Protein AF-A0A7V9B6N6-F1 (afdb_monomer_lite)

pLDDT: mean 92.83, std 7.94, range [46.59, 98.19]

Radius of gyration: 16.71 Å; chains: 1; bounding box: 42×41×38 Å

Foldseek 3Di:
DWDKDKDWPDPCQVLLCVCQVVVPLDLVVLQVDWDQDKDWDDDDPPQAAEDEQVCQVVLPHHNQQLQAPDVPRVVVSVVPDPTQWYWGARNFAFQTIMIMGTHAADEDDLPDDDPDPRYIRMDGPDPIDGHDSQCSVRTDHHVGDRVQVVCVVVVHDGDHHDDDDDDDD

Sequence (169 aa):
MAVVQYWSMHPLGPWAEHLRYHDVRDPVEARELYARPRVSRLDLPVDILHVDFDTAAAHGISADDLVDDDWAACQDWAATLTVPGILVPSAALPGTESLVLFGPMARVPYGAEPIGPIDLPCDATADMGAVTPDLLRLVRWRGSTHLGLKAWRAGGPPVPTPAVSYPAP

Secondary structure (DSSP, 8-state):
---EEEEESSTTHHHHHHHHHHT---HHHHHH-EE--EEE-----TT-EE--TTTGGGGTS-TTGGG-S--HHHHHHHHH--SSEEEEE-SSSTT-EEEEEES--EEE-TTSPPSSTTEEEEEES-SSEE--GGGGGT---TTS--HHHHHHHTTPPPPPPP-PPPPP-

Structure (mmCIF, N/CA/C/O backbone):
data_AF-A0A7V9B6N6-F1
#
_entry.id   AF-A0A7V9B6N6-F1
#
loop_
_atom_site.group_PDB
_atom_site.id
_atom_site.type_symbol
_atom_site.label_atom_id
_atom_site.label_alt_id
_atom_site.label_comp_id
_atom_site.label_asym_id
_atom_site.label_entity_id
_atom_site.label_seq_id
_atom_site.pdbx_PDB_ins_code
_atom_site.Cartn_x
_atom_site.Cartn_y
_atom_site.Cartn_z
_atom_site.occupancy
_atom_site.B_iso_or_equiv
_atom_site.auth_seq_id
_atom_site.auth_comp_id
_atom_site.auth_asym_id
_atom_site.auth_atom_id
_atom_site.pdbx_PDB_model_num
ATOM 1 N N . MET A 1 1 ? -14.068 13.738 -5.112 1.00 53.12 1 MET A N 1
ATOM 2 C CA . MET A 1 1 ? -12.926 12.819 -4.940 1.00 53.12 1 MET A CA 1
ATOM 3 C C . MET A 1 1 ? -11.706 13.664 -4.648 1.00 53.12 1 MET A C 1
ATOM 5 O O . MET A 1 1 ? -11.376 14.509 -5.474 1.00 53.12 1 MET A O 1
ATOM 9 N N . ALA A 1 2 ? -11.113 13.516 -3.465 1.00 70.38 2 ALA A N 1
ATOM 10 C CA . ALA A 1 2 ? -9.816 14.118 -3.186 1.00 70.38 2 ALA A CA 1
ATOM 11 C C . ALA A 1 2 ? -8.755 13.455 -4.079 1.00 70.38 2 ALA A C 1
ATOM 13 O O . ALA A 1 2 ? -8.892 12.287 -4.444 1.00 70.38 2 ALA A O 1
ATOM 14 N N . VAL A 1 3 ? -7.724 14.203 -4.463 1.00 89.62 3 VAL A N 1
ATOM 15 C CA . VAL A 1 3 ? -6.542 13.626 -5.117 1.00 89.62 3 VAL A CA 1
ATOM 16 C C . VAL A 1 3 ? -5.860 12.706 -4.105 1.00 89.62 3 VAL A C 1
ATOM 18 O O . VAL A 1 3 ? -5.710 13.098 -2.951 1.00 89.62 3 VAL A O 1
ATOM 21 N N . VAL A 1 4 ? -5.482 11.498 -4.520 1.00 93.50 4 VAL A N 1
ATOM 22 C CA . VAL A 1 4 ? -4.803 10.518 -3.661 1.00 93.50 4 VAL A CA 1
ATOM 23 C C . VAL A 1 4 ? -3.622 9.894 -4.386 1.00 93.50 4 VAL A C 1
ATOM 25 O O . VAL A 1 4 ? -3.654 9.723 -5.606 1.00 93.50 4 VAL A O 1
ATOM 28 N N . GLN A 1 5 ? -2.578 9.550 -3.637 1.00 93.31 5 GLN A N 1
ATOM 29 C CA . GLN A 1 5 ? -1.413 8.829 -4.145 1.00 93.31 5 GLN A CA 1
ATOM 30 C C . GLN A 1 5 ? -1.107 7.633 -3.261 1.00 93.31 5 GLN A C 1
ATOM 32 O O . GLN A 1 5 ? -1.061 7.760 -2.041 1.00 93.31 5 GLN A O 1
ATOM 37 N N . TYR A 1 6 ? -0.865 6.492 -3.899 1.00 94.50 6 TYR A N 1
ATOM 38 C CA . TYR A 1 6 ? -0.537 5.238 -3.237 1.00 94.50 6 TYR A CA 1
ATOM 39 C C . TYR A 1 6 ? 0.942 4.929 -3.432 1.00 94.50 6 TYR A C 1
ATOM 41 O O . TYR A 1 6 ? 1.441 4.903 -4.558 1.00 94.50 6 TYR A O 1
ATOM 49 N N . TRP A 1 7 ? 1.622 4.671 -2.324 1.00 95.38 7 TRP A N 1
ATOM 50 C CA . TRP A 1 7 ? 3.026 4.305 -2.259 1.00 95.38 7 TRP A CA 1
ATOM 51 C C . TRP A 1 7 ? 3.170 3.008 -1.477 1.00 95.38 7 TRP A C 1
ATOM 53 O O . TRP A 1 7 ? 2.432 2.744 -0.531 1.00 95.38 7 TRP A O 1
ATOM 63 N N . SER A 1 8 ? 4.143 2.191 -1.853 1.00 96.00 8 SER A N 1
ATOM 64 C CA . SER A 1 8 ? 4.497 0.998 -1.088 1.00 96.00 8 SER A CA 1
ATOM 65 C C . SER A 1 8 ? 5.760 1.265 -0.285 1.00 96.00 8 SER A C 1
ATOM 67 O O . SER A 1 8 ? 6.737 1.772 -0.834 1.00 96.00 8 SER A O 1
ATOM 69 N N . MET A 1 9 ? 5.776 0.847 0.980 1.00 95.44 9 MET A N 1
ATOM 70 C CA . MET A 1 9 ? 6.956 0.971 1.849 1.00 95.44 9 MET A CA 1
ATOM 71 C C . MET A 1 9 ? 7.983 -0.149 1.618 1.00 95.44 9 MET A C 1
ATOM 73 O O . MET A 1 9 ? 9.032 -0.193 2.256 1.00 95.44 9 MET A O 1
ATOM 77 N N . HIS A 1 10 ? 7.696 -1.059 0.684 1.00 95.62 10 HIS A N 1
ATOM 78 C CA . HIS A 1 10 ? 8.556 -2.170 0.302 1.00 95.62 10 HIS A CA 1
ATOM 79 C C . HIS A 1 10 ? 8.715 -2.230 -1.227 1.00 95.62 10 HIS A C 1
ATOM 81 O O . HIS A 1 10 ? 7.713 -2.103 -1.935 1.00 95.62 10 HIS A O 1
ATOM 87 N N . PRO A 1 11 ? 9.920 -2.494 -1.775 1.00 94.00 11 PRO A N 1
ATOM 88 C CA . PRO A 1 11 ? 10.165 -2.493 -3.224 1.00 94.00 11 PRO A CA 1
ATOM 89 C C . PRO A 1 11 ? 9.346 -3.531 -4.004 1.00 94.00 11 PRO A C 1
ATOM 91 O O . PRO A 1 11 ? 9.080 -3.347 -5.189 1.00 94.00 11 PRO A O 1
ATOM 94 N N . LEU A 1 12 ? 8.929 -4.620 -3.351 1.00 95.38 12 LEU A N 1
ATOM 95 C CA . LEU A 1 12 ? 8.055 -5.629 -3.961 1.00 95.38 12 LEU A CA 1
ATOM 96 C C . LEU A 1 12 ? 6.570 -5.229 -3.957 1.00 95.38 12 LEU A C 1
ATOM 98 O O . LEU A 1 12 ? 5.786 -5.826 -4.688 1.00 95.38 12 LEU A O 1
ATOM 102 N N . GLY A 1 13 ? 6.177 -4.241 -3.149 1.00 96.12 13 GLY A N 1
ATOM 103 C CA . GLY A 1 13 ? 4.781 -3.844 -2.957 1.00 96.12 13 GLY A CA 1
ATOM 104 C C . GLY A 1 13 ? 4.076 -3.382 -4.237 1.00 96.12 13 GLY A C 1
ATOM 105 O O . GLY A 1 13 ? 3.022 -3.937 -4.545 1.00 96.12 13 GLY A O 1
ATOM 106 N N . PRO A 1 14 ? 4.653 -2.476 -5.057 1.00 95.50 14 PRO A N 1
ATOM 107 C CA . PRO A 1 14 ? 3.980 -1.994 -6.262 1.00 95.50 14 PRO A CA 1
ATOM 108 C C . PRO A 1 14 ? 3.743 -3.123 -7.266 1.00 95.50 14 PRO A C 1
ATOM 110 O O . PRO A 1 14 ? 2.708 -3.177 -7.923 1.00 95.50 14 PRO A O 1
ATOM 113 N N . TRP A 1 15 ? 4.688 -4.063 -7.351 1.00 95.88 15 TRP A N 1
ATOM 114 C CA . TRP A 1 15 ? 4.561 -5.249 -8.189 1.00 95.88 15 TRP A CA 1
ATOM 115 C C . TRP A 1 15 ? 3.514 -6.226 -7.659 1.00 95.88 15 TRP A C 1
ATOM 117 O O . TRP A 1 15 ? 2.771 -6.787 -8.455 1.00 95.88 15 TRP A O 1
ATOM 127 N N . ALA A 1 16 ? 3.428 -6.418 -6.340 1.00 97.12 16 ALA A N 1
ATOM 128 C CA . ALA A 1 16 ? 2.412 -7.267 -5.730 1.00 97.12 16 ALA A CA 1
ATOM 129 C C . ALA A 1 16 ? 1.001 -6.722 -5.987 1.00 97.12 16 ALA A C 1
ATOM 131 O O . ALA A 1 16 ? 0.116 -7.482 -6.374 1.00 97.12 16 ALA A O 1
ATOM 132 N N . GLU A 1 17 ? 0.811 -5.408 -5.844 1.00 95.81 17 GLU A N 1
ATOM 133 C CA . GLU A 1 17 ? -0.446 -4.737 -6.189 1.00 95.81 17 GLU A CA 1
ATOM 134 C C . GLU A 1 17 ? -0.753 -4.865 -7.686 1.00 95.81 17 GLU A C 1
ATOM 136 O O . GLU A 1 17 ? -1.872 -5.211 -8.053 1.00 95.81 17 GLU A O 1
ATOM 141 N N . HIS A 1 18 ? 0.239 -4.663 -8.560 1.00 94.69 18 HIS A N 1
ATOM 142 C CA . HIS A 1 18 ? 0.052 -4.775 -10.008 1.00 94.69 18 HIS A CA 1
ATOM 143 C C . HIS A 1 18 ? -0.334 -6.200 -10.438 1.00 94.69 18 HIS A C 1
ATOM 145 O O . HIS A 1 18 ? -1.309 -6.384 -11.166 1.00 94.69 18 HIS A O 1
ATOM 151 N N . LEU A 1 19 ? 0.373 -7.213 -9.924 1.00 96.75 19 LEU A N 1
ATOM 152 C CA . LEU A 1 19 ? 0.057 -8.626 -10.135 1.00 96.75 19 LEU A CA 1
ATOM 153 C C . LEU A 1 19 ? -1.355 -8.962 -9.646 1.00 96.75 19 LEU A C 1
ATOM 155 O O . LEU A 1 19 ? -2.146 -9.521 -10.401 1.00 96.75 19 LEU A O 1
ATOM 159 N N . ARG A 1 20 ? -1.691 -8.587 -8.403 1.00 96.75 20 ARG A N 1
ATOM 160 C CA . ARG A 1 20 ? -3.008 -8.844 -7.797 1.00 96.75 20 ARG A CA 1
ATOM 161 C C . ARG A 1 20 ? -4.133 -8.132 -8.545 1.00 96.75 20 ARG A C 1
ATOM 163 O O . ARG A 1 20 ? -5.216 -8.697 -8.680 1.00 96.75 20 ARG A O 1
ATOM 170 N N . TYR A 1 21 ? -3.903 -6.904 -9.006 1.00 94.38 21 TYR A N 1
ATOM 171 C CA . TYR A 1 21 ? -4.897 -6.116 -9.731 1.00 94.38 21 TYR A CA 1
ATOM 172 C C . TYR A 1 21 ? -5.229 -6.733 -11.092 1.00 94.38 21 TYR A C 1
ATOM 174 O O . TYR A 1 21 ? -6.403 -6.809 -11.448 1.00 94.38 21 TYR A O 1
ATOM 182 N N . HIS A 1 22 ? -4.215 -7.211 -11.818 1.00 94.38 22 HIS A N 1
ATOM 183 C CA . HIS A 1 22 ? -4.383 -7.860 -13.122 1.00 94.38 22 HIS A CA 1
ATOM 184 C C . HIS A 1 22 ? -4.638 -9.376 -13.044 1.00 94.38 22 HIS A C 1
ATOM 186 O O . HIS A 1 22 ? -4.823 -10.003 -14.080 1.00 94.38 22 HIS A O 1
ATOM 192 N N . ASP A 1 23 ? -4.658 -9.952 -11.838 1.00 96.38 23 ASP A N 1
ATOM 193 C CA . ASP A 1 23 ? -4.782 -11.394 -11.571 1.00 96.38 23 ASP A CA 1
ATOM 194 C C . ASP A 1 23 ? -3.763 -12.263 -12.337 1.00 96.38 23 ASP A C 1
ATOM 196 O O . ASP A 1 23 ? -4.048 -13.390 -12.736 1.00 96.38 23 ASP A O 1
ATOM 200 N N . VAL A 1 24 ? -2.546 -11.746 -12.532 1.00 96.19 24 VAL A N 1
ATOM 201 C CA . VAL A 1 24 ? -1.487 -12.446 -13.274 1.00 96.19 24 VAL A CA 1
ATOM 202 C C . VAL A 1 24 ? -0.758 -13.411 -12.353 1.00 96.19 24 VAL A C 1
ATOM 204 O O . VAL A 1 24 ? 0.080 -13.010 -11.548 1.00 96.19 24 VA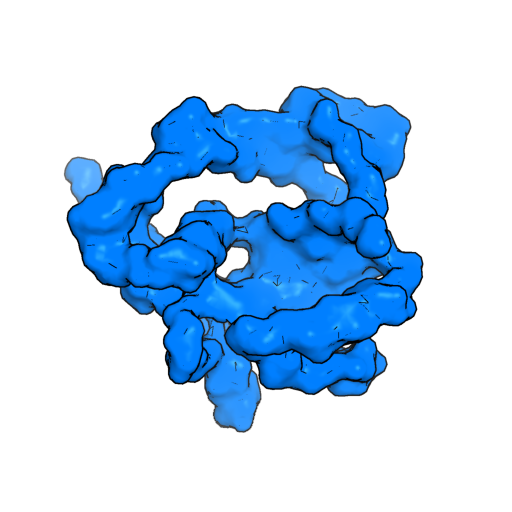L A O 1
ATOM 207 N N . ARG A 1 25 ? -1.081 -14.700 -12.472 1.00 95.50 25 ARG A N 1
ATOM 208 C CA . ARG A 1 25 ? -0.547 -15.767 -11.605 1.00 95.50 25 ARG A CA 1
ATOM 209 C C . ARG A 1 25 ? 0.488 -16.651 -12.289 1.00 95.50 25 ARG A C 1
ATOM 211 O O . ARG A 1 25 ? 1.197 -17.392 -11.607 1.00 95.50 25 ARG A O 1
ATOM 218 N N . ASP A 1 26 ? 0.560 -16.594 -13.614 1.00 94.44 26 ASP A N 1
ATOM 219 C CA . ASP A 1 26 ? 1.490 -17.393 -14.396 1.00 94.44 26 ASP A CA 1
ATOM 220 C C . ASP A 1 26 ? 2.879 -16.718 -14.478 1.00 94.44 26 ASP A C 1
ATOM 222 O O . ASP A 1 26 ? 2.976 -15.526 -14.780 1.00 94.44 26 ASP A O 1
ATOM 226 N N . PRO A 1 27 ? 3.985 -17.443 -14.221 1.00 92.38 27 PRO A N 1
ATOM 227 C CA . PRO A 1 27 ? 5.336 -16.886 -14.303 1.00 92.38 27 PRO A CA 1
ATOM 228 C C . PRO A 1 27 ? 5.779 -16.407 -15.690 1.00 92.38 27 PRO A C 1
ATOM 230 O O . PRO A 1 27 ? 6.751 -15.654 -15.775 1.00 92.38 27 PRO A O 1
ATOM 233 N N . VAL A 1 28 ? 5.178 -16.891 -16.777 1.00 91.56 28 VAL A N 1
ATOM 234 C CA . VAL A 1 28 ? 5.462 -16.410 -18.136 1.00 91.56 28 VAL A CA 1
ATOM 235 C C . VAL A 1 28 ? 4.742 -15.087 -18.352 1.00 91.56 28 VAL A C 1
ATOM 237 O O . VAL A 1 28 ? 5.410 -14.106 -18.660 1.00 91.56 28 VAL A O 1
ATOM 240 N N . GLU A 1 29 ? 3.442 -15.022 -18.060 1.00 92.81 29 GLU A N 1
ATOM 241 C CA . GLU A 1 29 ? 2.657 -13.779 -18.136 1.00 92.81 29 GLU A CA 1
ATOM 242 C C . GLU A 1 29 ? 3.232 -12.675 -17.235 1.00 92.81 29 GLU A C 1
ATOM 244 O O . GLU A 1 29 ? 3.357 -11.521 -17.641 1.00 92.81 29 GLU A O 1
ATOM 249 N N . ALA A 1 30 ? 3.674 -13.025 -16.022 1.00 92.06 30 ALA A N 1
ATOM 250 C CA . ALA A 1 30 ? 4.283 -12.075 -15.095 1.00 92.06 30 ALA A CA 1
ATOM 251 C C . ALA A 1 30 ? 5.522 -11.385 -15.693 1.00 92.06 30 ALA A C 1
ATOM 253 O O . ALA A 1 30 ? 5.746 -10.203 -15.445 1.00 92.06 30 ALA A O 1
ATOM 254 N N . ARG A 1 31 ? 6.317 -12.082 -16.519 1.00 88.44 31 ARG A N 1
ATOM 255 C CA . ARG A 1 31 ? 7.504 -11.498 -17.174 1.00 88.44 31 ARG A CA 1
ATOM 256 C C . ARG A 1 31 ? 7.159 -10.496 -18.275 1.00 88.44 31 ARG A C 1
ATOM 258 O O . ARG A 1 31 ? 8.031 -9.717 -18.657 1.00 88.44 31 ARG A O 1
ATOM 265 N N . GLU A 1 32 ? 5.928 -10.526 -18.772 1.00 90.12 32 GLU A N 1
ATOM 266 C CA . GLU A 1 32 ? 5.416 -9.600 -19.785 1.00 90.12 32 GLU A CA 1
ATOM 267 C C . GLU A 1 32 ? 4.790 -8.345 -19.157 1.00 90.12 32 GLU A C 1
ATOM 269 O O . GLU A 1 32 ? 4.534 -7.360 -19.853 1.00 90.12 32 GLU A O 1
ATOM 274 N N . LEU A 1 33 ? 4.584 -8.338 -17.834 1.00 89.75 33 LEU A N 1
ATOM 275 C CA . LEU A 1 33 ? 4.155 -7.150 -17.107 1.00 89.75 33 LEU A CA 1
ATOM 276 C C . LEU A 1 33 ? 5.322 -6.182 -16.923 1.00 89.75 33 LEU A C 1
ATOM 278 O O . LEU A 1 33 ? 6.179 -6.347 -16.048 1.00 89.75 33 LEU A O 1
ATOM 282 N N . TYR A 1 34 ? 5.298 -5.124 -17.729 1.00 91.25 34 TYR A N 1
ATOM 283 C CA . TYR A 1 34 ? 6.227 -4.014 -17.621 1.00 91.25 34 TYR A CA 1
ATOM 284 C C . TYR A 1 34 ? 5.581 -2.818 -16.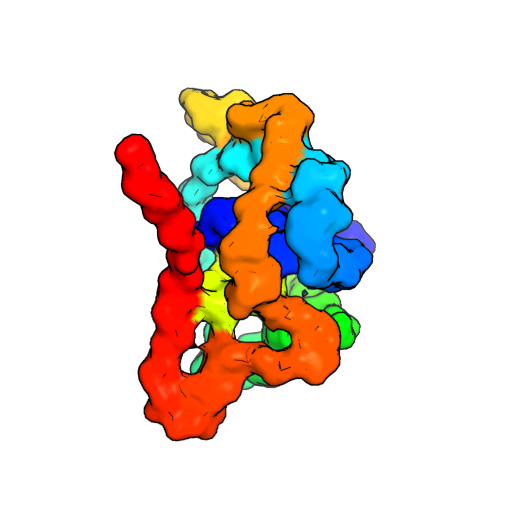940 1.00 91.25 34 TYR A C 1
ATOM 286 O O . TYR A 1 34 ? 4.484 -2.383 -17.289 1.00 91.25 34 TYR A O 1
ATOM 294 N N . ALA A 1 35 ? 6.316 -2.227 -16.008 1.00 91.81 35 ALA A N 1
ATOM 295 C CA . ALA A 1 35 ? 5.961 -0.948 -15.417 1.00 91.81 35 ALA A CA 1
ATOM 296 C C . ALA A 1 35 ? 7.173 -0.023 -15.421 1.00 91.81 35 ALA A C 1
ATOM 298 O O . ALA A 1 35 ? 8.318 -0.462 -15.545 1.00 91.81 35 ALA A O 1
ATOM 299 N N . ARG A 1 36 ? 6.914 1.273 -15.254 1.00 94.12 36 ARG A N 1
ATOM 300 C CA . ARG A 1 36 ? 7.950 2.278 -15.025 1.00 94.12 36 ARG A CA 1
ATOM 301 C C . ARG A 1 36 ? 8.076 2.514 -13.516 1.00 94.12 36 ARG A C 1
ATOM 303 O O . ARG A 1 36 ? 7.381 3.400 -13.008 1.00 94.12 36 ARG A O 1
ATOM 310 N N . PRO A 1 37 ? 8.875 1.714 -12.779 1.00 93.12 37 PRO A N 1
ATOM 311 C CA . PRO A 1 37 ? 8.980 1.859 -11.338 1.00 93.12 37 PRO A CA 1
ATOM 312 C C . PRO A 1 37 ? 9.527 3.237 -10.993 1.00 93.12 37 PRO A C 1
ATOM 314 O O . PRO A 1 37 ? 10.395 3.788 -11.676 1.00 93.12 37 PRO A O 1
ATOM 317 N N . ARG A 1 38 ? 8.995 3.793 -9.913 1.00 95.06 38 ARG A N 1
ATOM 318 C CA . ARG A 1 38 ? 9.431 5.065 -9.359 1.00 95.06 38 ARG A CA 1
ATOM 319 C C . ARG A 1 38 ? 9.794 4.869 -7.906 1.00 95.06 38 ARG A C 1
ATOM 321 O O . ARG A 1 38 ? 9.168 4.078 -7.207 1.00 95.06 38 ARG A O 1
ATOM 328 N N . VAL A 1 39 ? 10.791 5.619 -7.474 1.00 96.19 39 VAL A N 1
ATOM 329 C CA . VAL A 1 39 ? 11.176 5.722 -6.072 1.00 96.19 39 VAL A CA 1
ATOM 330 C C . VAL A 1 39 ? 10.950 7.153 -5.627 1.00 96.19 39 VAL A C 1
ATOM 332 O O . VAL A 1 39 ? 11.073 8.084 -6.426 1.00 96.19 39 VAL A O 1
ATOM 335 N N . SER A 1 40 ? 10.594 7.324 -4.362 1.00 94.75 40 SER A N 1
ATOM 336 C CA . SER A 1 40 ? 10.456 8.633 -3.753 1.00 94.75 40 SER A CA 1
ATOM 337 C C . SER A 1 40 ? 11.124 8.653 -2.387 1.00 94.75 40 SER A C 1
ATOM 339 O O . SER A 1 40 ? 11.163 7.634 -1.698 1.00 94.75 40 SER A O 1
ATOM 341 N N . ARG A 1 41 ? 11.684 9.810 -2.032 1.00 91.12 41 ARG A N 1
ATOM 342 C CA . ARG A 1 41 ? 12.148 10.117 -0.682 1.00 91.12 41 ARG A CA 1
ATOM 343 C C . ARG A 1 41 ? 11.118 11.047 -0.065 1.00 91.12 41 ARG A C 1
ATOM 345 O O . ARG A 1 41 ? 10.876 12.121 -0.609 1.00 91.12 41 ARG A O 1
ATOM 352 N N . LEU A 1 42 ? 10.536 10.630 1.052 1.00 86.12 42 LEU A N 1
ATOM 353 C CA . LEU A 1 42 ? 9.568 11.425 1.791 1.00 86.12 42 LEU A CA 1
ATOM 354 C C . LEU A 1 42 ? 10.013 11.551 3.237 1.00 86.12 42 LEU A C 1
ATOM 356 O O . LEU A 1 42 ? 10.271 10.543 3.894 1.00 86.12 42 LEU A O 1
ATOM 360 N N . ASP A 1 43 ? 10.010 12.782 3.728 1.00 84.50 43 ASP A N 1
ATOM 361 C CA . ASP A 1 43 ? 9.971 13.041 5.157 1.00 84.50 43 ASP A CA 1
ATOM 362 C C . ASP A 1 43 ? 8.496 13.024 5.559 1.00 84.50 43 ASP A C 1
ATOM 364 O O . ASP A 1 43 ? 7.720 13.899 5.170 1.00 84.50 43 ASP A O 1
ATOM 368 N N . LEU A 1 44 ? 8.078 11.959 6.246 1.00 79.62 44 LEU A N 1
ATOM 369 C CA . LEU A 1 44 ? 6.675 11.777 6.604 1.00 79.62 44 LEU A CA 1
ATOM 370 C C . LEU A 1 44 ? 6.236 12.886 7.574 1.00 79.62 44 LEU A C 1
ATOM 372 O O . LEU A 1 44 ? 6.901 13.085 8.596 1.00 79.62 44 LEU A O 1
ATOM 376 N N . PRO A 1 45 ? 5.122 13.590 7.294 1.00 76.81 45 PRO A N 1
ATOM 377 C CA . PRO A 1 45 ? 4.538 14.524 8.245 1.00 76.81 45 PRO A CA 1
ATOM 378 C C . PRO A 1 45 ? 4.291 13.865 9.609 1.00 76.81 45 PRO A C 1
ATOM 380 O O . PRO A 1 45 ? 3.944 12.686 9.691 1.00 76.81 45 PRO A O 1
ATOM 383 N N . VAL A 1 46 ? 4.450 14.633 10.690 1.00 77.44 46 VAL A N 1
ATOM 384 C CA . VAL A 1 46 ? 4.273 14.144 12.075 1.00 77.44 46 VAL A CA 1
ATOM 385 C C . VAL A 1 46 ? 2.846 13.635 12.329 1.00 77.44 46 VAL A C 1
ATOM 387 O O . VAL A 1 46 ? 2.623 12.819 13.217 1.00 77.44 46 VAL A O 1
ATOM 390 N N . ASP A 1 47 ? 1.884 14.111 11.549 1.00 89.38 47 ASP A N 1
ATOM 391 C CA . ASP A 1 47 ? 0.462 13.797 11.611 1.00 89.38 47 ASP A CA 1
ATOM 392 C C . ASP A 1 47 ? 0.018 12.721 10.603 1.00 89.38 47 ASP A C 1
ATOM 394 O O . ASP A 1 47 ? -1.185 12.524 10.417 1.00 89.38 47 ASP A O 1
ATOM 398 N N . ILE A 1 48 ? 0.953 11.987 9.979 1.00 92.94 48 ILE A N 1
ATOM 399 C CA . ILE A 1 48 ? 0.602 10.747 9.274 1.00 92.94 48 ILE A CA 1
ATOM 400 C C . ILE A 1 48 ? 0.005 9.766 10.276 1.00 92.94 48 ILE A C 1
ATOM 402 O O . ILE A 1 48 ? 0.620 9.403 11.281 1.00 92.94 48 ILE A O 1
ATOM 406 N N . LEU A 1 49 ? -1.205 9.312 9.974 1.00 96.38 49 LEU A N 1
ATOM 407 C CA . LEU A 1 49 ? -1.912 8.372 10.818 1.00 96.38 49 LEU A CA 1
ATOM 408 C C . LEU A 1 49 ? -1.479 6.943 10.473 1.00 96.38 49 LEU A C 1
ATOM 410 O O . LEU A 1 49 ? -1.740 6.446 9.381 1.00 96.38 49 LEU A O 1
ATOM 414 N N . HIS A 1 50 ? -0.830 6.268 11.415 1.00 96.94 50 HIS A N 1
ATOM 415 C CA . HIS A 1 50 ? -0.513 4.851 11.284 1.00 96.94 50 HIS A CA 1
ATOM 416 C C . HIS A 1 50 ? -1.652 4.012 11.873 1.00 96.94 50 HIS A C 1
ATOM 418 O O . HIS A 1 50 ? -1.960 4.149 13.055 1.00 96.94 50 HIS A O 1
ATOM 424 N N . VAL A 1 51 ? -2.274 3.167 11.047 1.00 97.88 51 VAL A N 1
ATOM 425 C CA . VAL A 1 51 ? -3.338 2.245 11.459 1.00 97.88 51 VAL A CA 1
ATOM 426 C C . VAL A 1 51 ? -2.955 0.819 11.100 1.00 97.88 51 VAL A C 1
ATOM 428 O O . VAL A 1 51 ? -2.862 0.471 9.927 1.00 97.88 51 VAL A O 1
ATOM 431 N N . ASP A 1 52 ? -2.785 -0.011 12.119 1.00 97.06 52 ASP A N 1
ATOM 432 C CA . ASP A 1 52 ? -2.540 -1.449 12.026 1.00 97.06 52 ASP A CA 1
ATOM 433 C C . ASP A 1 52 ? -3.758 -2.257 1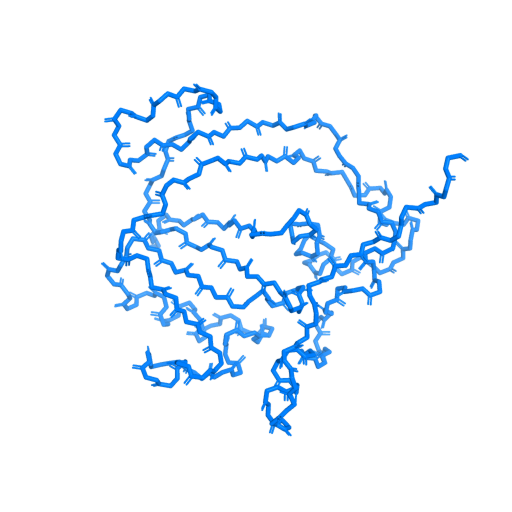2.517 1.00 97.06 52 ASP A C 1
ATOM 435 O O . ASP A 1 52 ? -4.820 -1.708 12.817 1.00 97.06 52 ASP A O 1
ATOM 439 N N . PHE A 1 53 ? -3.626 -3.584 12.597 1.00 97.62 53 PHE A N 1
ATOM 440 C CA . PHE A 1 53 ? -4.724 -4.450 13.042 1.00 97.62 53 PHE A CA 1
ATOM 441 C C . PHE A 1 53 ? -5.128 -4.224 14.510 1.00 97.62 53 PHE A C 1
ATOM 443 O O . PHE A 1 53 ? -6.294 -4.427 14.846 1.00 97.62 53 PHE A O 1
ATOM 450 N N . ASP A 1 54 ? -4.204 -3.787 15.369 1.00 97.25 54 ASP A N 1
ATOM 451 C CA . ASP A 1 54 ? -4.458 -3.524 16.789 1.00 97.25 54 ASP A CA 1
ATOM 452 C C . ASP A 1 54 ? -5.179 -2.185 17.005 1.00 97.25 54 ASP A C 1
ATOM 454 O O . ASP A 1 54 ? -6.025 -2.048 17.891 1.00 97.25 54 ASP A O 1
ATOM 458 N N . THR A 1 55 ? -4.863 -1.194 16.174 1.00 97.50 55 THR A N 1
ATOM 459 C CA . THR A 1 55 ? -5.357 0.185 16.286 1.00 97.50 55 THR A CA 1
ATOM 460 C C . THR A 1 55 ? -6.573 0.476 15.410 1.00 97.50 55 THR A C 1
ATOM 462 O O . THR A 1 55 ? -7.287 1.442 15.683 1.00 97.50 55 THR A O 1
ATOM 465 N N . ALA A 1 56 ? -6.876 -0.374 14.422 1.00 97.69 56 ALA A N 1
ATOM 466 C CA . ALA A 1 56 ? -7.996 -0.226 13.485 1.00 97.69 56 ALA A CA 1
ATOM 467 C C . ALA A 1 56 ? -9.300 0.231 14.161 1.00 97.69 56 ALA A C 1
ATOM 469 O O . ALA A 1 56 ? -9.863 1.275 13.819 1.00 97.69 56 ALA A O 1
ATOM 470 N N . ALA A 1 57 ? -9.736 -0.506 15.189 1.00 97.75 57 ALA A N 1
ATOM 471 C CA . ALA A 1 57 ? -11.002 -0.243 15.868 1.00 97.75 57 ALA A CA 1
ATOM 472 C C . ALA A 1 57 ? -11.034 1.132 16.558 1.00 97.75 57 ALA A C 1
ATOM 474 O O . ALA A 1 57 ? -12.075 1.786 16.577 1.00 97.75 57 ALA A O 1
ATOM 475 N N . ALA A 1 58 ? -9.897 1.599 17.085 1.00 97.62 58 ALA A N 1
ATOM 476 C CA . ALA A 1 58 ? -9.781 2.928 17.687 1.00 97.62 58 ALA A CA 1
ATOM 477 C C . ALA A 1 58 ? -9.890 4.055 16.643 1.00 97.62 58 ALA A C 1
ATOM 479 O O . ALA A 1 58 ? -10.262 5.176 16.988 1.00 97.62 58 ALA A O 1
ATOM 480 N N . HIS A 1 59 ? -9.618 3.746 15.373 1.00 97.19 59 HIS A N 1
ATOM 481 C CA . HIS A 1 59 ? -9.726 4.662 14.238 1.00 97.19 59 HIS A CA 1
ATOM 482 C C . HI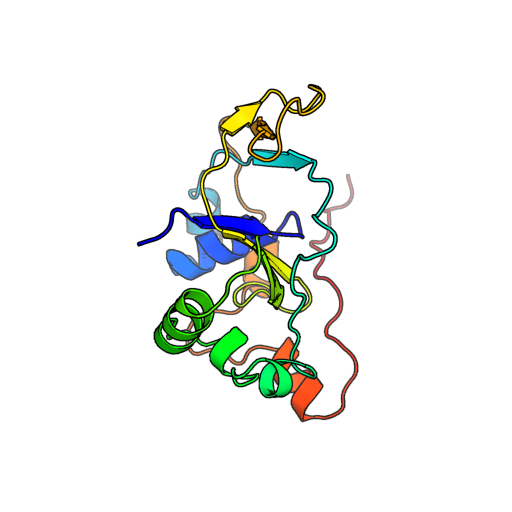S A 1 59 ? -11.029 4.513 13.440 1.00 97.19 59 HIS A C 1
ATOM 484 O O . HIS A 1 59 ? -11.192 5.182 12.420 1.00 97.19 59 HIS A O 1
ATOM 490 N N . GLY A 1 60 ? -11.975 3.694 13.912 1.00 96.94 60 GLY A N 1
ATOM 491 C CA . GLY A 1 60 ? -13.305 3.565 13.310 1.00 96.94 60 GLY A CA 1
ATOM 492 C C . GLY A 1 60 ? -13.369 2.671 12.069 1.00 96.94 60 GLY A C 1
ATOM 493 O O . GLY A 1 60 ? -14.327 2.779 11.310 1.00 96.94 60 GLY A O 1
ATOM 494 N N . ILE A 1 61 ? -12.383 1.793 11.872 1.00 98.19 61 ILE A N 1
ATOM 495 C CA . ILE A 1 61 ? -12.348 0.792 10.797 1.00 98.19 61 ILE A CA 1
ATOM 496 C C . ILE A 1 61 ? -12.078 -0.598 11.389 1.00 98.19 61 ILE A C 1
ATOM 498 O O . ILE A 1 61 ? -11.433 -0.712 12.432 1.00 98.19 61 ILE A O 1
ATOM 502 N N . SER A 1 62 ? -12.586 -1.678 10.789 1.00 98.00 62 SER A N 1
ATOM 503 C CA . SER A 1 62 ? -12.239 -3.021 11.266 1.00 98.00 62 SER A CA 1
ATOM 504 C C . SER A 1 62 ? -10.879 -3.475 10.724 1.00 98.00 62 SER A C 1
ATOM 506 O O . SER A 1 62 ? -10.419 -3.030 9.674 1.00 98.00 62 SER A O 1
ATOM 508 N N . ALA A 1 63 ? -10.228 -4.400 11.432 1.00 97.88 63 ALA A N 1
ATOM 509 C CA . ALA A 1 63 ? -8.977 -4.996 10.963 1.00 97.88 63 ALA A CA 1
ATOM 510 C C . ALA A 1 63 ? -9.150 -5.773 9.639 1.00 97.88 63 ALA A C 1
ATOM 512 O O . ALA A 1 63 ? -8.194 -5.888 8.874 1.00 97.88 63 ALA A O 1
ATOM 513 N N . ASP A 1 64 ? -10.349 -6.305 9.369 1.00 97.75 64 ASP A N 1
ATOM 514 C CA . ASP A 1 64 ? -10.682 -6.954 8.097 1.00 97.75 64 ASP A CA 1
ATOM 515 C C . ASP A 1 64 ? -10.739 -5.945 6.953 1.00 97.75 64 ASP A C 1
ATOM 517 O O . ASP A 1 64 ? -10.094 -6.168 5.930 1.00 97.75 64 ASP A O 1
ATOM 521 N N . ASP A 1 65 ? -11.432 -4.821 7.160 1.00 97.94 65 ASP A N 1
ATOM 522 C CA . ASP A 1 65 ? -11.628 -3.792 6.134 1.00 97.94 65 ASP A CA 1
ATOM 523 C C . ASP A 1 65 ? -10.293 -3.240 5.618 1.00 97.94 65 ASP A C 1
ATOM 525 O O . ASP A 1 65 ? -10.170 -2.974 4.424 1.00 97.94 65 ASP A O 1
ATOM 529 N N . LEU A 1 66 ? -9.272 -3.126 6.483 1.00 97.31 66 LEU A N 1
ATOM 530 C CA . LEU A 1 66 ? -7.923 -2.666 6.108 1.00 97.31 66 LEU A CA 1
ATOM 531 C C . LEU A 1 66 ? -7.290 -3.490 4.980 1.00 97.31 66 LEU A C 1
ATOM 533 O O . LEU A 1 66 ? -6.417 -3.001 4.263 1.00 97.31 66 LEU A O 1
ATOM 537 N N . VAL A 1 67 ? -7.685 -4.756 4.845 1.00 97.12 67 VAL A N 1
ATOM 538 C CA . VAL A 1 67 ? -7.118 -5.685 3.870 1.00 97.12 67 VAL A CA 1
ATOM 539 C C . VAL A 1 67 ? -8.193 -6.414 3.074 1.00 97.12 67 VAL A C 1
ATOM 541 O O . VAL A 1 67 ? -7.895 -7.438 2.465 1.00 97.12 67 VAL A O 1
ATOM 544 N N . ASP A 1 68 ? -9.433 -5.944 3.033 1.00 96.56 68 ASP A N 1
ATOM 545 C CA . ASP A 1 68 ? -10.475 -6.615 2.255 1.00 96.56 68 ASP A CA 1
ATOM 546 C C . ASP A 1 68 ? -10.180 -6.522 0.734 1.00 96.56 68 ASP A C 1
ATOM 548 O O . ASP A 1 68 ? -9.325 -5.766 0.257 1.00 96.56 68 ASP A O 1
ATOM 552 N N . ASP A 1 69 ? -10.818 -7.383 -0.051 1.00 95.50 69 ASP A N 1
ATOM 553 C CA . ASP A 1 69 ? -10.905 -7.229 -1.498 1.00 95.50 69 ASP A CA 1
ATOM 554 C C . ASP A 1 69 ? -11.950 -6.181 -1.904 1.00 95.50 69 ASP A C 1
ATOM 556 O O . ASP A 1 69 ? -11.798 -5.594 -2.984 1.00 95.50 69 ASP A O 1
ATOM 560 N N . ASP A 1 70 ? -12.967 -5.948 -1.061 1.00 94.62 70 ASP A N 1
ATOM 561 C CA . ASP A 1 70 ? -13.897 -4.825 -1.181 1.00 94.62 70 ASP A CA 1
ATOM 562 C C . ASP A 1 70 ? -13.360 -3.581 -0.462 1.00 94.62 70 ASP A C 1
ATOM 564 O O . ASP A 1 70 ? -13.299 -3.476 0.759 1.00 94.62 70 ASP A O 1
ATOM 568 N N . TRP A 1 71 ? -12.983 -2.595 -1.261 1.00 92.50 71 TRP A N 1
ATOM 569 C CA . TRP A 1 71 ? -12.440 -1.324 -0.804 1.00 92.50 71 TRP A CA 1
ATOM 570 C C . TRP A 1 71 ? -13.481 -0.309 -0.311 1.00 92.50 71 TRP A C 1
ATOM 572 O O . TRP A 1 71 ? -13.071 0.768 0.118 1.00 92.50 71 TRP A O 1
ATOM 582 N N . ALA A 1 72 ? -14.788 -0.592 -0.373 1.00 96.25 72 ALA A N 1
ATOM 583 C CA . ALA A 1 72 ? -15.824 0.397 -0.060 1.00 96.25 72 ALA A CA 1
ATOM 584 C C . ALA A 1 72 ? -15.689 0.942 1.371 1.00 96.25 72 ALA A C 1
ATOM 586 O O . ALA A 1 72 ? -15.626 2.154 1.562 1.00 96.25 72 ALA A O 1
ATOM 587 N N . ALA A 1 73 ? -15.518 0.057 2.358 1.00 96.19 73 ALA A N 1
ATOM 588 C CA . ALA A 1 73 ? -15.330 0.453 3.754 1.00 96.19 73 ALA A CA 1
ATOM 589 C C . ALA A 1 73 ? -14.064 1.307 3.955 1.00 96.19 73 ALA A C 1
ATOM 591 O O . ALA A 1 73 ? -14.106 2.333 4.632 1.00 96.19 73 ALA A O 1
ATOM 592 N N . CYS A 1 74 ? -12.952 0.934 3.311 1.00 95.88 74 CYS A N 1
ATOM 593 C CA . CYS A 1 74 ? -11.716 1.720 3.330 1.00 95.88 74 CYS A CA 1
ATOM 594 C C . CYS A 1 74 ? -11.888 3.102 2.685 1.00 95.88 74 CYS A C 1
ATOM 596 O O . CYS A 1 74 ? -11.342 4.082 3.185 1.00 95.88 74 CYS A O 1
ATOM 598 N N . GLN A 1 75 ? -12.617 3.194 1.571 1.00 95.56 75 GLN A N 1
ATOM 599 C CA . GLN A 1 75 ? -12.861 4.453 0.865 1.00 95.56 75 GLN A CA 1
ATOM 600 C C . GLN A 1 75 ? -13.767 5.384 1.673 1.00 95.56 75 GLN A C 1
ATOM 602 O O . GLN A 1 75 ? -13.458 6.572 1.792 1.00 95.56 75 GLN A O 1
ATOM 607 N N . ASP A 1 76 ? -14.835 4.845 2.259 1.00 96.19 76 ASP A N 1
ATOM 608 C CA . ASP A 1 76 ? -15.744 5.587 3.129 1.00 96.19 76 ASP A CA 1
ATOM 609 C C . ASP A 1 76 ? -15.010 6.083 4.375 1.00 96.19 76 ASP A C 1
ATOM 611 O O . ASP A 1 76 ? -15.098 7.262 4.715 1.00 96.19 76 ASP A O 1
ATOM 615 N N . TRP A 1 77 ? -14.212 5.219 5.009 1.00 96.81 77 TRP A N 1
ATOM 616 C CA . TRP A 1 77 ? -13.365 5.594 6.136 1.00 96.81 77 TRP A CA 1
ATOM 617 C C . TRP A 1 77 ? -12.367 6.693 5.755 1.00 96.81 77 TRP A C 1
ATOM 619 O O . TRP A 1 77 ? -12.343 7.742 6.401 1.00 96.81 77 TRP A O 1
ATOM 629 N N . ALA A 1 78 ? -11.606 6.514 4.670 1.00 95.38 78 ALA A N 1
ATOM 630 C CA . ALA A 1 78 ? -10.627 7.493 4.201 1.00 95.38 78 ALA A CA 1
ATOM 631 C C . ALA A 1 78 ? -11.261 8.852 3.866 1.00 95.38 78 ALA A C 1
ATOM 633 O O . ALA A 1 78 ? -10.636 9.889 4.080 1.00 95.38 78 ALA A O 1
ATOM 634 N N . ALA A 1 79 ? -12.513 8.875 3.397 1.00 94.75 79 ALA A N 1
ATOM 635 C CA . ALA A 1 79 ? -13.248 10.110 3.141 1.00 94.75 79 ALA A CA 1
ATOM 636 C C . ALA A 1 79 ? -13.591 10.906 4.415 1.00 94.75 79 ALA A C 1
ATOM 638 O O . ALA A 1 79 ? -13.879 12.100 4.318 1.00 94.75 79 ALA A O 1
ATOM 639 N N . THR A 1 80 ? -13.554 10.280 5.597 1.00 95.12 80 THR A N 1
ATOM 640 C CA . THR A 1 80 ? -13.773 10.965 6.885 1.00 95.12 80 THR A CA 1
ATOM 641 C C . THR A 1 80 ? -12.499 11.564 7.484 1.00 95.12 80 THR A C 1
ATOM 643 O O . THR A 1 80 ? -12.578 12.362 8.419 1.00 95.12 80 THR A O 1
ATOM 646 N N . LEU A 1 81 ? -11.326 11.194 6.963 1.00 94.81 81 LEU A N 1
ATOM 647 C CA . LEU A 1 81 ? -10.043 11.577 7.537 1.00 94.81 81 LEU A CA 1
ATOM 648 C C . LEU A 1 81 ? -9.652 13.013 7.167 1.00 94.81 81 LEU A C 1
ATOM 650 O O . LEU A 1 81 ? -9.822 13.462 6.035 1.00 94.81 81 LEU A O 1
ATOM 654 N N . THR A 1 82 ? -9.060 13.723 8.129 1.00 93.50 82 THR A N 1
ATOM 655 C CA . THR A 1 82 ? -8.528 15.089 7.952 1.00 93.50 82 THR A CA 1
ATOM 656 C C . THR A 1 82 ? -7.002 15.156 8.065 1.00 93.50 82 THR A C 1
ATOM 658 O O . THR A 1 82 ? -6.447 16.243 8.207 1.00 93.50 82 THR A O 1
ATOM 661 N N . VAL A 1 83 ? -6.330 14.003 8.061 1.00 94.19 83 VAL A N 1
ATOM 662 C CA . VAL A 1 83 ? -4.864 13.878 8.107 1.00 94.19 83 VAL A CA 1
ATOM 663 C C . VAL A 1 83 ? -4.267 13.988 6.697 1.00 94.19 83 VAL A C 1
ATOM 665 O O . VAL A 1 83 ? -4.981 13.747 5.723 1.00 94.19 83 VAL A O 1
ATOM 668 N N . PRO A 1 84 ? -2.973 14.318 6.541 1.00 92.62 84 PRO A N 1
ATOM 669 C CA . PRO A 1 84 ? -2.333 14.397 5.224 1.00 92.62 84 PRO A CA 1
ATOM 670 C C . PRO A 1 84 ? -2.084 13.027 4.584 1.00 92.62 84 PRO A C 1
ATOM 672 O O . PRO A 1 84 ? -1.827 12.937 3.385 1.00 92.62 84 PRO A O 1
ATOM 675 N N . GLY A 1 85 ? -2.158 11.948 5.358 1.00 95.00 85 GLY A N 1
ATOM 676 C CA . GLY A 1 85 ? -1.986 10.600 4.846 1.00 95.00 85 GLY A CA 1
ATOM 677 C C . GLY A 1 85 ? -2.101 9.538 5.927 1.00 95.00 85 GLY A C 1
ATOM 678 O O . GLY A 1 85 ? -2.172 9.844 7.120 1.00 95.00 85 GLY A O 1
ATOM 679 N N . ILE A 1 86 ? -2.114 8.287 5.481 1.00 97.06 86 ILE A N 1
ATOM 680 C CA . ILE A 1 86 ? -2.180 7.101 6.330 1.00 97.06 86 ILE A CA 1
ATOM 681 C C . ILE A 1 86 ? -1.117 6.078 5.941 1.00 97.06 86 ILE A C 1
ATOM 683 O O . ILE A 1 86 ? -0.827 5.891 4.759 1.00 97.06 86 ILE A O 1
ATOM 687 N N . LEU A 1 87 ? -0.584 5.387 6.942 1.00 97.31 87 LEU A N 1
ATOM 688 C CA . LEU A 1 87 ? 0.144 4.132 6.785 1.00 97.31 87 LEU A CA 1
ATOM 689 C C . LEU A 1 87 ? -0.773 2.993 7.215 1.00 97.31 87 LEU A C 1
ATOM 691 O O . LEU A 1 87 ? -1.346 3.048 8.302 1.00 97.31 87 LEU A O 1
ATOM 695 N N . VAL A 1 88 ? -0.926 1.988 6.356 1.00 97.81 88 VAL A N 1
ATOM 696 C CA . VAL A 1 88 ? -1.789 0.825 6.602 1.00 97.81 88 VAL A CA 1
ATOM 697 C C . VAL A 1 88 ? -1.125 -0.464 6.116 1.00 97.81 88 VAL A C 1
ATOM 699 O O . VAL A 1 88 ? -0.293 -0.410 5.203 1.00 97.81 88 VAL A O 1
ATOM 702 N N . PRO A 1 89 ? -1.487 -1.640 6.660 1.00 98.00 89 PRO A N 1
ATOM 703 C CA . PRO A 1 89 ? -1.044 -2.924 6.135 1.00 98.00 89 PRO A CA 1
ATOM 704 C C . PRO A 1 89 ? -1.293 -3.047 4.627 1.00 98.00 89 PRO A C 1
ATOM 706 O O . PRO A 1 89 ? -2.369 -2.726 4.128 1.00 98.00 89 PRO A O 1
ATOM 709 N N . SER A 1 90 ? -0.305 -3.545 3.882 1.00 97.88 90 SER A N 1
ATOM 710 C CA . SER A 1 90 ? -0.485 -3.835 2.459 1.00 97.88 90 SER A CA 1
ATOM 711 C C . SER A 1 90 ? -1.421 -5.023 2.287 1.00 97.88 90 SER A C 1
ATOM 713 O O . SER A 1 90 ? -1.124 -6.135 2.722 1.00 97.88 90 SER A O 1
ATOM 715 N N . ALA A 1 91 ? -2.519 -4.801 1.570 1.00 97.25 91 ALA A N 1
ATOM 716 C CA . ALA A 1 91 ? -3.481 -5.845 1.273 1.00 97.25 91 ALA A CA 1
ATOM 717 C C . ALA A 1 91 ? -2.949 -6.874 0.257 1.00 97.25 91 ALA A C 1
ATOM 719 O O . ALA A 1 91 ? -3.406 -8.019 0.288 1.00 97.25 91 ALA A O 1
ATOM 720 N N . ALA A 1 92 ? -2.020 -6.501 -0.639 1.00 97.62 92 ALA A N 1
ATOM 721 C CA . ALA A 1 92 ? -1.427 -7.414 -1.622 1.00 97.62 92 ALA A CA 1
ATOM 722 C C . ALA A 1 92 ? -0.165 -8.133 -1.134 1.00 97.62 92 ALA A C 1
ATOM 724 O O . ALA A 1 92 ? 0.122 -9.229 -1.617 1.00 97.62 92 ALA A O 1
ATOM 725 N N . LEU A 1 93 ? 0.590 -7.547 -0.201 1.00 97.88 93 LEU A N 1
ATOM 726 C CA . LEU A 1 93 ? 1.865 -8.091 0.258 1.00 97.88 93 LEU A CA 1
ATOM 727 C C . LEU A 1 93 ? 1.927 -8.135 1.796 1.00 97.88 93 LEU A C 1
ATOM 729 O O . LEU A 1 93 ? 2.438 -7.204 2.427 1.00 97.88 93 LEU A O 1
ATOM 733 N N . PRO A 1 94 ? 1.429 -9.222 2.419 1.00 97.75 94 PRO A N 1
ATOM 734 C CA . PRO A 1 94 ? 1.426 -9.367 3.872 1.00 97.75 94 PRO A CA 1
ATOM 735 C C . PRO A 1 94 ? 2.819 -9.184 4.496 1.00 97.75 94 PRO A C 1
ATOM 737 O O . PRO A 1 94 ? 3.814 -9.663 3.956 1.00 97.75 94 PRO A O 1
ATOM 740 N N . GLY A 1 95 ? 2.876 -8.529 5.661 1.00 96.69 95 GLY A N 1
ATOM 741 C CA . GLY A 1 95 ? 4.139 -8.198 6.341 1.00 96.69 95 GLY A CA 1
ATOM 742 C C . GLY A 1 95 ? 4.793 -6.901 5.846 1.00 96.69 95 GLY A C 1
ATOM 743 O O . GLY A 1 95 ? 5.952 -6.639 6.166 1.00 96.69 95 GLY A O 1
ATOM 744 N N . THR A 1 96 ? 4.071 -6.104 5.052 1.00 97.81 96 THR A N 1
ATOM 745 C CA . THR A 1 96 ? 4.495 -4.776 4.585 1.00 97.81 96 THR A CA 1
ATOM 746 C C . THR A 1 96 ? 3.371 -3.755 4.733 1.00 97.81 96 THR A C 1
ATOM 748 O O . THR A 1 96 ? 2.226 -4.121 5.004 1.00 97.81 96 THR A O 1
ATOM 751 N N . GLU A 1 97 ? 3.699 -2.483 4.524 1.00 97.12 97 GLU A N 1
ATOM 752 C CA . GLU A 1 97 ? 2.781 -1.349 4.635 1.00 97.12 97 GLU A CA 1
ATOM 753 C C . GLU A 1 97 ? 2.668 -0.590 3.311 1.00 97.12 97 GLU A C 1
ATOM 755 O O . GLU A 1 97 ? 3.564 -0.601 2.456 1.00 97.12 97 GLU A O 1
ATOM 760 N N . SER A 1 98 ? 1.542 0.093 3.156 1.00 96.94 98 SER A N 1
ATOM 761 C CA . SER A 1 98 ? 1.270 1.044 2.089 1.00 96.94 98 SER A CA 1
ATOM 762 C C . SER A 1 98 ? 1.013 2.420 2.690 1.00 96.94 98 SER A C 1
ATOM 764 O O . SER A 1 98 ? 0.324 2.553 3.699 1.00 96.94 98 SER A O 1
ATOM 766 N N . LEU A 1 99 ? 1.576 3.439 2.053 1.00 96.06 99 LEU A N 1
ATOM 767 C CA . LEU A 1 99 ? 1.375 4.842 2.373 1.00 96.06 99 LEU A CA 1
ATOM 768 C C . LEU A 1 99 ? 0.359 5.422 1.391 1.00 96.06 99 LEU A C 1
ATOM 770 O O . LEU A 1 99 ? 0.558 5.370 0.177 1.00 96.06 99 LEU A O 1
ATOM 774 N N . VAL A 1 100 ? -0.711 6.005 1.917 1.00 95.69 100 VAL A N 1
ATOM 775 C CA . VAL A 1 100 ? -1.691 6.760 1.137 1.00 95.69 100 VAL A CA 1
ATOM 776 C C . VAL A 1 100 ? -1.554 8.225 1.509 1.00 95.69 100 VAL A C 1
ATOM 778 O O . VAL A 1 100 ? -1.711 8.582 2.672 1.00 95.69 100 VAL A O 1
ATOM 781 N N . LEU A 1 101 ? -1.260 9.074 0.530 1.00 94.25 101 LEU A N 1
ATOM 782 C CA . LEU A 1 101 ? -1.201 10.523 0.712 1.00 94.25 101 LEU A CA 1
ATOM 783 C C . LEU A 1 101 ? -2.478 11.161 0.183 1.00 94.25 101 LEU A C 1
ATOM 785 O O . LEU A 1 101 ? -2.904 10.867 -0.940 1.00 94.25 101 LEU A O 1
ATOM 789 N N . PHE A 1 102 ? -3.060 12.048 0.984 1.00 93.88 102 PHE A N 1
ATOM 790 C CA . PHE A 1 102 ? -4.259 12.801 0.653 1.00 93.88 102 PHE A CA 1
ATOM 791 C C . PHE A 1 102 ? -3.890 14.205 0.177 1.00 93.88 102 PHE A C 1
ATOM 793 O O . PHE A 1 102 ? -3.129 14.929 0.813 1.00 93.88 102 PHE A O 1
ATOM 800 N N . GLY A 1 103 ? -4.479 14.614 -0.943 1.00 91.56 103 GLY A N 1
ATOM 801 C CA . GLY A 1 103 ? -4.254 15.921 -1.545 1.00 91.56 103 GLY A CA 1
ATOM 802 C C . GLY A 1 103 ? -3.253 15.911 -2.708 1.00 91.56 103 GLY A C 1
ATOM 803 O O . GLY A 1 103 ? -2.754 14.866 -3.137 1.00 91.56 103 GLY A O 1
ATOM 804 N N . PRO A 1 104 ? -3.022 17.090 -3.305 1.00 90.56 104 PRO A N 1
ATOM 805 C CA . PRO A 1 104 ? -2.120 17.228 -4.438 1.00 90.56 104 PRO A CA 1
ATOM 806 C C . PRO A 1 104 ? -0.659 17.064 -4.001 1.00 90.56 104 PRO A C 1
ATOM 808 O O . PRO A 1 104 ? -0.237 17.692 -3.037 1.00 90.56 104 PRO A O 1
ATOM 811 N N . MET A 1 105 ? 0.127 16.309 -4.777 1.00 90.88 105 MET A N 1
ATOM 812 C CA . MET A 1 105 ? 1.593 16.364 -4.711 1.00 90.88 105 MET A CA 1
ATOM 813 C C . MET A 1 105 ? 2.161 16.663 -6.098 1.00 90.88 105 MET A C 1
ATOM 815 O O . MET A 1 105 ? 1.647 16.191 -7.116 1.00 90.88 105 MET A O 1
ATOM 819 N N . ALA A 1 106 ? 3.232 17.442 -6.130 1.00 91.31 106 ALA A N 1
ATOM 820 C CA . ALA A 1 106 ? 3.982 17.814 -7.309 1.00 91.31 106 ALA A CA 1
ATOM 821 C C . ALA A 1 106 ? 5.316 17.067 -7.316 1.00 91.31 106 ALA A C 1
ATOM 823 O O . ALA A 1 106 ? 6.107 17.156 -6.384 1.00 91.31 106 ALA A O 1
ATOM 824 N N . ARG A 1 107 ? 5.591 16.330 -8.393 1.00 93.56 107 ARG A N 1
ATOM 825 C CA . ARG A 1 107 ? 6.875 15.643 -8.545 1.00 93.56 107 ARG A CA 1
ATOM 826 C C . ARG A 1 107 ? 8.006 16.660 -8.711 1.00 93.56 107 ARG A C 1
ATOM 828 O O . ARG A 1 107 ? 7.960 17.465 -9.640 1.00 93.56 107 ARG A O 1
ATOM 835 N N . VAL A 1 108 ? 9.054 16.522 -7.906 1.00 95.19 108 VAL A N 1
ATOM 836 C CA . VAL A 1 108 ? 10.350 17.195 -8.092 1.00 95.19 108 VAL A CA 1
ATOM 837 C C . VAL A 1 108 ? 11.456 16.144 -8.286 1.00 95.19 108 VAL A C 1
ATOM 839 O O . VAL A 1 108 ? 11.232 14.978 -7.949 1.00 95.19 108 VAL A O 1
ATOM 842 N N . PRO A 1 109 ? 12.624 16.492 -8.866 1.00 95.75 109 PRO A N 1
ATOM 843 C CA . PRO A 1 109 ? 13.733 15.546 -9.008 1.00 95.75 109 PRO A CA 1
ATOM 844 C C . PRO A 1 109 ? 14.097 14.894 -7.670 1.00 95.75 109 PRO A C 1
ATOM 846 O O . PRO A 1 109 ? 14.075 15.554 -6.636 1.00 95.75 109 PRO A O 1
ATOM 849 N N . TYR A 1 110 ? 14.466 13.615 -7.674 1.00 95.44 110 TYR A N 1
ATOM 850 C CA . TYR A 1 110 ? 14.665 12.824 -6.454 1.00 95.44 110 TYR A CA 1
ATOM 851 C C . TYR A 1 110 ? 15.729 13.405 -5.510 1.00 95.44 110 TYR A C 1
ATOM 853 O O . TYR A 1 110 ? 15.601 13.326 -4.290 1.00 95.44 110 TYR A O 1
ATOM 861 N N . GLY A 1 111 ? 16.782 14.000 -6.074 1.00 94.62 111 GLY A N 1
ATOM 862 C CA . GLY A 1 111 ? 17.847 14.658 -5.314 1.00 94.62 111 GLY A CA 1
ATOM 863 C C . GLY A 1 111 ? 17.572 16.122 -4.962 1.00 94.62 111 GLY A C 1
ATOM 864 O O . GLY A 1 111 ? 18.429 16.752 -4.349 1.00 94.62 111 GLY A O 1
ATOM 865 N N . ALA A 1 112 ? 16.436 16.685 -5.381 1.00 94.19 112 ALA A N 1
ATOM 866 C CA . ALA A 1 112 ? 16.075 18.054 -5.041 1.00 94.19 112 ALA A CA 1
ATOM 867 C C . ALA A 1 112 ? 15.592 18.138 -3.589 1.00 94.19 112 ALA A C 1
ATOM 869 O O . ALA A 1 112 ? 14.962 17.212 -3.072 1.00 94.19 112 ALA A O 1
ATOM 870 N N . GLU A 1 113 ? 15.873 19.272 -2.952 1.00 93.56 113 GLU A N 1
ATOM 871 C CA . GLU A 1 113 ? 15.295 19.589 -1.652 1.00 93.56 113 GLU A CA 1
ATOM 872 C C . GLU A 1 113 ? 13.875 20.147 -1.855 1.00 93.56 113 GLU A C 1
ATOM 874 O O . GLU A 1 113 ? 13.718 21.085 -2.648 1.00 93.56 113 GLU A O 1
ATOM 879 N N . PRO A 1 114 ? 12.844 19.581 -1.198 1.00 92.00 114 PRO A N 1
ATOM 880 C CA . PRO A 1 114 ? 11.483 20.113 -1.239 1.00 92.00 114 PRO A CA 1
ATOM 881 C C . PRO A 1 114 ? 11.435 21.586 -0.819 1.00 92.00 114 PRO A C 1
ATOM 883 O O . PRO A 1 114 ? 12.000 21.967 0.204 1.00 92.00 114 PRO A O 1
ATOM 886 N N . ILE A 1 115 ? 10.738 22.422 -1.590 1.00 91.12 115 ILE A N 1
ATOM 887 C CA . ILE A 1 115 ? 10.534 23.840 -1.258 1.00 91.12 115 ILE A CA 1
ATOM 888 C C . ILE A 1 115 ? 9.204 24.011 -0.518 1.00 91.12 115 ILE A C 1
ATOM 890 O O . ILE A 1 115 ? 9.087 24.848 0.378 1.00 91.12 115 ILE A O 1
ATOM 894 N N . GLY A 1 116 ? 8.194 23.225 -0.895 1.00 87.94 116 GLY A N 1
ATOM 895 C CA . GLY A 1 116 ? 6.866 23.247 -0.298 1.00 87.94 116 GLY A CA 1
ATOM 896 C C . GLY A 1 116 ? 6.365 21.870 0.145 1.00 87.94 116 GLY A C 1
ATOM 897 O O . GLY A 1 116 ? 6.905 20.844 -0.258 1.00 87.94 116 GLY A O 1
ATOM 898 N N . PRO A 1 117 ? 5.271 21.834 0.926 1.00 84.75 117 PRO A N 1
ATOM 899 C CA . PRO A 1 117 ? 4.711 20.596 1.476 1.00 84.75 117 PRO A CA 1
ATOM 900 C C . PRO A 1 117 ? 4.096 19.670 0.417 1.00 84.75 117 PRO A C 1
ATOM 902 O O . PRO A 1 117 ? 3.814 18.513 0.706 1.00 84.75 117 PRO A O 1
ATOM 905 N N . ILE A 1 118 ? 3.868 20.176 -0.798 1.00 88.19 118 ILE A N 1
ATOM 906 C CA . ILE A 1 118 ? 3.367 19.381 -1.922 1.00 88.19 118 ILE A CA 1
ATOM 907 C C . ILE A 1 118 ? 4.502 18.791 -2.765 1.00 88.19 118 ILE A C 1
ATOM 909 O O . ILE A 1 118 ? 4.225 17.973 -3.637 1.00 88.19 118 ILE A O 1
ATOM 913 N N . ASP A 1 119 ? 5.754 19.209 -2.564 1.00 91.94 119 ASP A N 1
ATOM 914 C CA . ASP A 1 119 ? 6.874 18.742 -3.377 1.00 91.94 119 ASP A CA 1
ATOM 915 C C . ASP A 1 119 ? 7.255 17.317 -2.983 1.00 91.94 119 ASP A C 1
ATOM 917 O O . ASP A 1 119 ? 7.508 17.009 -1.820 1.00 91.94 119 ASP A O 1
ATOM 921 N N . LEU A 1 120 ? 7.321 16.444 -3.982 1.00 92.94 120 LEU A N 1
ATOM 922 C CA . LEU A 1 120 ? 7.576 15.025 -3.815 1.00 92.94 120 LEU A CA 1
ATOM 923 C C . LEU A 1 120 ? 8.815 14.617 -4.616 1.00 92.94 120 LEU A C 1
ATOM 925 O O . LEU A 1 120 ? 8.702 14.403 -5.833 1.00 92.94 120 LEU A O 1
ATOM 929 N N . PRO A 1 121 ? 9.996 14.519 -3.973 1.00 95.50 121 PRO A N 1
ATOM 930 C CA . PRO A 1 121 ? 11.214 14.036 -4.609 1.00 95.50 121 PRO A CA 1
ATOM 931 C C . PRO A 1 121 ? 11.001 12.621 -5.121 1.00 95.50 121 PRO A C 1
ATOM 933 O O . PRO A 1 121 ? 10.892 11.671 -4.345 1.00 95.50 121 PRO A O 1
ATOM 936 N N . CYS A 1 122 ? 10.884 12.471 -6.435 1.00 95.75 122 CYS A N 1
ATOM 937 C CA . CYS A 1 122 ? 10.536 11.203 -7.047 1.00 95.75 122 CYS A CA 1
ATOM 938 C C . CYS A 1 122 ? 11.048 11.117 -8.482 1.00 95.75 122 CYS A C 1
ATOM 940 O O . CYS A 1 122 ? 10.727 11.959 -9.320 1.00 95.75 122 CYS A O 1
ATOM 942 N N . ASP A 1 123 ? 11.754 10.030 -8.785 1.00 96.94 123 ASP A N 1
ATOM 943 C CA . ASP A 1 123 ? 12.216 9.721 -10.134 1.00 96.94 123 ASP A CA 1
ATOM 944 C C . ASP A 1 123 ? 11.910 8.278 -10.523 1.00 96.94 123 ASP A C 1
ATOM 946 O O . ASP A 1 123 ? 11.683 7.400 -9.686 1.00 96.94 123 ASP A O 1
ATOM 950 N N . ALA A 1 124 ? 11.865 8.048 -11.836 1.00 95.56 124 ALA A N 1
ATOM 951 C CA . ALA A 1 124 ? 11.809 6.702 -12.380 1.00 95.56 124 ALA A CA 1
ATOM 952 C C . ALA A 1 124 ? 13.164 6.016 -12.185 1.00 95.56 124 ALA A C 1
ATOM 954 O O . ALA A 1 124 ? 14.203 6.610 -12.462 1.00 95.56 124 ALA A O 1
ATOM 955 N N . THR A 1 125 ? 13.149 4.765 -11.737 1.00 94.94 125 THR A N 1
ATOM 956 C CA . THR A 1 125 ? 14.370 3.960 -11.569 1.00 94.94 125 THR A CA 1
ATOM 957 C C . THR A 1 125 ? 14.681 3.110 -12.797 1.00 94.94 125 THR A C 1
ATOM 959 O O . THR A 1 125 ? 15.812 2.669 -12.972 1.00 94.94 125 THR A O 1
ATOM 962 N N . ALA A 1 126 ? 13.691 2.902 -13.665 1.00 93.81 126 ALA A N 1
ATOM 963 C CA . ALA A 1 126 ? 13.829 2.256 -14.961 1.00 93.81 126 ALA A CA 1
ATOM 964 C C . ALA A 1 126 ? 12.727 2.755 -15.901 1.00 93.81 126 ALA A C 1
ATOM 966 O O . ALA A 1 126 ? 11.645 3.120 -15.441 1.00 93.81 126 ALA A O 1
ATOM 967 N N . ASP A 1 127 ? 12.975 2.725 -17.212 1.00 92.69 127 ASP A N 1
ATOM 968 C CA . ASP A 1 127 ? 11.927 2.953 -18.215 1.00 92.69 127 ASP A CA 1
ATOM 969 C C . ASP A 1 127 ? 11.077 1.698 -18.456 1.00 92.69 127 ASP A C 1
ATOM 971 O O . ASP A 1 127 ? 9.884 1.817 -18.723 1.00 92.69 127 ASP A O 1
ATOM 975 N N . MET A 1 128 ? 11.670 0.511 -18.277 1.00 92.50 128 MET A N 1
ATOM 976 C CA . MET A 1 128 ? 10.978 -0.780 -18.269 1.00 92.50 128 MET A CA 1
ATOM 977 C C . MET A 1 128 ? 11.527 -1.664 -17.145 1.00 92.50 128 MET A C 1
ATOM 979 O O . MET A 1 128 ? 12.621 -2.214 -17.252 1.00 92.50 128 MET A O 1
ATOM 983 N N . GLY A 1 129 ? 10.777 -1.779 -16.051 1.00 90.06 129 GLY A N 1
ATOM 984 C CA . GLY A 1 129 ? 10.992 -2.794 -15.022 1.00 90.06 129 GLY A CA 1
ATOM 985 C C . GLY A 1 129 ? 10.130 -4.023 -15.294 1.00 90.06 129 GLY A C 1
ATOM 986 O O . GLY A 1 129 ? 9.063 -3.895 -15.888 1.00 90.06 129 GLY A O 1
ATOM 987 N N . ALA A 1 130 ? 10.575 -5.188 -14.829 1.00 89.69 130 ALA A N 1
ATOM 988 C CA . ALA A 1 130 ? 9.798 -6.423 -14.835 1.00 89.69 130 ALA A CA 1
ATOM 989 C C . ALA A 1 130 ? 9.780 -7.025 -13.427 1.00 89.69 130 ALA A C 1
ATOM 991 O O . ALA A 1 130 ? 10.723 -6.847 -12.648 1.00 89.69 130 ALA A O 1
ATOM 992 N N . VAL A 1 131 ? 8.709 -7.744 -13.105 1.00 90.38 131 VAL A N 1
ATOM 993 C CA . VAL A 1 131 ? 8.571 -8.409 -11.811 1.00 90.38 131 VAL A CA 1
ATOM 994 C C . VAL A 1 131 ? 9.478 -9.635 -11.711 1.00 90.38 131 VAL A C 1
ATOM 996 O O . VAL A 1 131 ? 9.726 -10.351 -12.682 1.00 90.38 131 VAL A O 1
ATOM 999 N N . THR A 1 132 ? 9.956 -9.915 -10.502 1.00 88.50 132 THR A N 1
ATOM 1000 C CA . THR A 1 132 ? 10.619 -11.186 -10.204 1.00 88.50 132 THR A CA 1
ATOM 1001 C C . THR A 1 132 ? 9.575 -12.305 -10.053 1.00 88.50 132 THR A C 1
ATOM 1003 O O . THR A 1 132 ? 8.640 -12.143 -9.266 1.00 88.50 132 THR A O 1
ATOM 1006 N N . PRO A 1 133 ? 9.706 -13.457 -10.743 1.00 86.81 133 PRO A N 1
ATOM 1007 C CA . PRO A 1 133 ? 8.741 -14.559 -10.635 1.00 86.81 133 PRO A CA 1
ATOM 1008 C C . PRO A 1 133 ? 8.555 -15.083 -9.205 1.00 86.81 133 PRO A C 1
ATOM 1010 O O . PRO A 1 133 ? 7.469 -15.524 -8.839 1.00 86.81 133 PRO A O 1
ATOM 1013 N N . ASP A 1 134 ? 9.595 -14.975 -8.374 1.00 91.06 134 ASP A N 1
ATOM 1014 C CA . ASP A 1 134 ? 9.558 -15.343 -6.957 1.00 91.06 134 ASP A CA 1
ATOM 1015 C C . ASP A 1 134 ? 8.514 -14.554 -6.158 1.00 91.06 134 ASP A C 1
ATOM 1017 O O . ASP A 1 134 ? 8.084 -15.016 -5.104 1.00 91.06 134 ASP A O 1
ATOM 1021 N N . LEU A 1 135 ? 8.077 -13.387 -6.643 1.00 94.81 135 LEU A N 1
ATOM 1022 C CA . LEU A 1 135 ? 7.040 -12.595 -5.988 1.00 94.81 135 LEU A CA 1
ATOM 1023 C C . LEU A 1 135 ? 5.674 -13.291 -6.011 1.00 94.81 135 LEU A C 1
ATOM 1025 O O . LEU A 1 135 ? 4.908 -13.124 -5.065 1.00 94.81 135 LEU A O 1
ATOM 1029 N N . LEU A 1 136 ? 5.376 -14.116 -7.022 1.00 95.25 136 LEU A N 1
ATOM 1030 C CA . LEU A 1 136 ? 4.066 -14.766 -7.185 1.00 95.25 136 LEU A CA 1
ATOM 1031 C C . LEU A 1 136 ? 3.643 -15.593 -5.960 1.00 95.25 136 LEU A C 1
ATOM 1033 O O . LEU A 1 136 ? 2.457 -15.672 -5.648 1.00 95.25 136 LEU A O 1
ATOM 1037 N N . ARG A 1 137 ? 4.611 -16.173 -5.233 1.00 95.12 137 ARG A N 1
ATOM 1038 C CA . ARG A 1 137 ? 4.358 -16.961 -4.009 1.00 95.12 137 ARG A CA 1
ATOM 1039 C C . ARG A 1 137 ? 4.092 -16.107 -2.764 1.00 95.12 137 ARG A C 1
ATOM 1041 O O . ARG A 1 137 ? 3.695 -16.649 -1.739 1.00 95.12 137 ARG A O 1
ATOM 1048 N N . LEU A 1 138 ? 4.380 -14.808 -2.830 1.00 96.56 138 LEU A N 1
ATOM 1049 C CA . LEU A 1 138 ? 4.276 -13.864 -1.714 1.00 96.56 138 LEU A CA 1
ATOM 1050 C C . LEU A 1 138 ? 3.039 -12.964 -1.836 1.00 96.56 138 LEU A C 1
ATOM 1052 O O . LEU A 1 138 ? 2.575 -12.438 -0.826 1.00 96.56 138 LEU A O 1
ATOM 1056 N N . VAL A 1 139 ? 2.505 -12.790 -3.051 1.00 97.69 139 VAL A N 1
ATOM 1057 C CA . VAL A 1 139 ? 1.278 -12.021 -3.291 1.00 97.69 139 VAL A CA 1
ATOM 1058 C C . VAL A 1 139 ? 0.092 -12.705 -2.620 1.00 97.69 139 VAL A C 1
ATOM 1060 O O . VAL A 1 139 ? -0.152 -13.900 -2.803 1.00 97.69 139 VAL A O 1
ATOM 1063 N N . ARG A 1 140 ? -0.702 -11.929 -1.884 1.00 97.62 140 ARG A N 1
ATOM 1064 C CA . ARG A 1 140 ? -2.045 -12.345 -1.496 1.00 97.62 140 ARG A CA 1
ATOM 1065 C C . ARG A 1 140 ? -3.008 -12.047 -2.642 1.00 97.62 140 ARG A C 1
ATOM 1067 O O . ARG A 1 140 ? -3.279 -10.895 -2.969 1.00 97.62 140 ARG A O 1
ATOM 1074 N N . TRP A 1 141 ? -3.575 -13.103 -3.205 1.00 97.88 141 TRP A N 1
ATOM 1075 C CA . TRP A 1 141 ? -4.578 -13.017 -4.262 1.00 97.88 141 TRP A CA 1
ATOM 1076 C C . TRP A 1 141 ? -5.971 -12.711 -3.711 1.00 97.88 141 TRP A C 1
ATOM 1078 O O . TRP A 1 141 ? -6.285 -13.057 -2.569 1.00 97.88 141 TRP A O 1
ATOM 1088 N N . ARG A 1 142 ? -6.834 -12.116 -4.541 1.00 95.94 142 ARG A N 1
ATOM 1089 C CA . ARG A 1 142 ? -8.246 -11.908 -4.188 1.00 95.94 142 ARG A CA 1
ATOM 1090 C C . ARG A 1 142 ? -8.912 -13.236 -3.809 1.00 95.94 142 ARG A C 1
ATOM 1092 O O . ARG A 1 142 ? -8.608 -14.280 -4.391 1.00 95.94 142 ARG A O 1
ATOM 1099 N N . GLY A 1 143 ? -9.765 -13.206 -2.793 1.00 95.56 143 GLY A N 1
ATOM 1100 C CA . GLY A 1 143 ? -10.404 -14.360 -2.163 1.00 95.56 143 GLY A CA 1
ATOM 1101 C C . GLY A 1 143 ? -9.485 -15.182 -1.252 1.00 95.56 143 GLY A C 1
ATOM 1102 O O . GLY A 1 143 ? -9.957 -16.091 -0.573 1.00 95.56 143 GLY A O 1
ATOM 1103 N N . SER A 1 144 ? -8.180 -14.890 -1.208 1.00 96.50 144 SER A N 1
ATOM 1104 C CA . SER A 1 144 ? -7.234 -15.616 -0.355 1.00 96.50 144 SER A CA 1
ATOM 1105 C C . SER A 1 144 ? -7.124 -14.980 1.026 1.00 96.50 144 SER A C 1
ATOM 1107 O O . SER A 1 144 ? -7.220 -13.761 1.195 1.00 96.50 144 SER A O 1
ATOM 1109 N N . THR A 1 145 ? -6.849 -15.809 2.032 1.00 96.25 145 THR A N 1
ATOM 1110 C CA . THR A 1 145 ? -6.618 -15.336 3.398 1.00 96.25 145 THR A CA 1
ATOM 1111 C C . THR A 1 145 ? -5.407 -14.407 3.464 1.00 96.25 145 THR A C 1
ATOM 1113 O O . THR A 1 145 ? -4.313 -14.766 3.029 1.00 96.25 145 THR A O 1
ATOM 1116 N N . HIS A 1 146 ? -5.577 -13.237 4.080 1.00 97.75 146 HIS A N 1
ATOM 1117 C CA . HIS A 1 146 ? -4.463 -12.346 4.372 1.00 97.75 146 HIS A CA 1
ATOM 1118 C C . HIS A 1 146 ? -3.630 -12.895 5.543 1.00 97.75 146 HIS A C 1
ATOM 1120 O O . HIS A 1 146 ? -4.099 -12.950 6.682 1.00 97.75 146 HIS A O 1
ATOM 1126 N N . LEU A 1 147 ? -2.381 -13.294 5.280 1.00 97.06 147 LEU A N 1
ATOM 1127 C CA . LEU A 1 147 ? -1.539 -13.971 6.277 1.00 97.06 147 LEU A CA 1
ATOM 1128 C C . LEU A 1 147 ? -1.240 -13.105 7.513 1.00 97.06 147 LEU A C 1
ATOM 1130 O O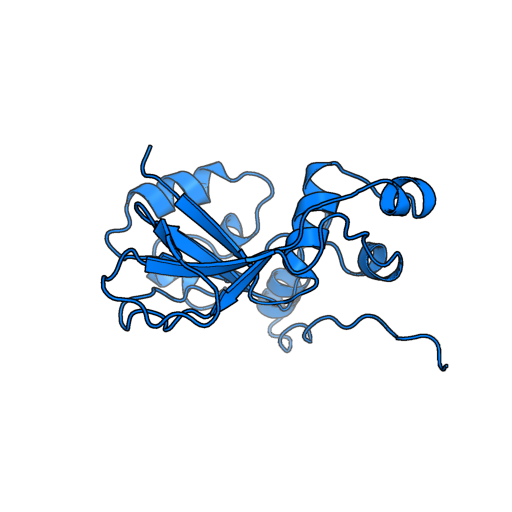 . LEU A 1 147 ? -1.214 -13.645 8.615 1.00 97.06 147 LEU A O 1
ATOM 1134 N N . GLY A 1 148 ? -1.084 -11.784 7.350 1.00 97.00 148 GLY A N 1
ATOM 1135 C CA . GLY A 1 148 ? -0.890 -10.838 8.463 1.00 97.00 148 GLY A CA 1
ATOM 1136 C C . GLY A 1 148 ? -2.076 -10.831 9.432 1.00 97.00 148 GLY A C 1
ATOM 1137 O O . GLY A 1 148 ? -1.933 -11.237 10.580 1.00 97.00 148 GLY A O 1
ATOM 1138 N N . LEU A 1 149 ? -3.266 -10.478 8.936 1.00 97.75 149 LEU A N 1
ATOM 1139 C CA . LEU A 1 149 ? -4.530 -10.575 9.669 1.00 97.75 149 LEU A CA 1
ATOM 1140 C C . LEU A 1 149 ? -4.765 -11.953 10.319 1.00 97.75 149 LEU A C 1
ATOM 1142 O O . LEU A 1 149 ? -5.188 -12.026 11.470 1.00 97.75 149 LEU A O 1
ATOM 1146 N N . LYS A 1 150 ? -4.471 -13.058 9.613 1.00 97.94 150 LYS A N 1
ATOM 1147 C CA . LYS A 1 150 ? -4.583 -14.417 10.175 1.00 97.94 150 LYS A CA 1
ATOM 1148 C C . LYS A 1 150 ? -3.660 -14.618 11.379 1.00 97.94 150 LYS A C 1
ATOM 1150 O O . LYS A 1 150 ? -4.098 -15.185 12.376 1.00 97.94 150 LYS A O 1
ATOM 1155 N N . ALA A 1 151 ? -2.398 -14.202 11.272 1.00 97.12 151 ALA A N 1
ATOM 1156 C CA . ALA A 1 151 ? -1.424 -14.333 12.351 1.00 97.12 151 ALA A CA 1
ATOM 1157 C C . ALA A 1 151 ? -1.831 -13.495 13.571 1.00 97.12 151 ALA A C 1
ATOM 1159 O O . ALA A 1 151 ? -1.871 -14.028 14.678 1.00 97.12 151 ALA A O 1
ATOM 1160 N N . TRP A 1 152 ? -2.234 -12.241 13.348 1.00 97.56 152 TRP A N 1
ATOM 1161 C CA . TRP A 1 152 ? -2.721 -11.341 14.395 1.00 97.56 152 TRP A CA 1
ATOM 1162 C C . TRP A 1 152 ? -3.927 -11.925 15.147 1.00 97.56 152 TRP A C 1
ATOM 1164 O O . TRP A 1 152 ? -3.894 -12.051 16.368 1.00 97.56 152 TRP A O 1
ATOM 1174 N N . ARG A 1 153 ? -4.945 -12.421 14.428 1.00 97.75 153 ARG A N 1
ATOM 1175 C CA . ARG A 1 153 ? -6.122 -13.082 15.032 1.00 97.75 153 ARG A CA 1
ATOM 1176 C C . ARG A 1 153 ? -5.778 -14.292 15.894 1.00 97.75 153 ARG A C 1
ATOM 1178 O O . ARG A 1 153 ? -6.493 -14.594 16.844 1.00 97.75 153 ARG A O 1
ATOM 1185 N N . ALA A 1 154 ? -4.716 -15.010 15.542 1.00 97.38 154 ALA A N 1
ATOM 1186 C CA . ALA A 1 154 ? -4.252 -16.171 16.291 1.00 97.38 154 ALA A CA 1
ATOM 1187 C C . ALA A 1 154 ? -3.390 -15.798 17.514 1.00 97.38 154 ALA A C 1
ATOM 1189 O O . ALA A 1 154 ? -2.917 -16.699 18.204 1.00 97.38 154 ALA A O 1
ATOM 1190 N N . GLY A 1 155 ? -3.139 -14.505 17.762 1.00 96.62 155 GLY A N 1
ATOM 1191 C CA . GLY A 1 155 ? -2.161 -14.044 18.753 1.00 96.62 155 GLY A CA 1
ATOM 1192 C C . GLY A 1 155 ? -0.724 -14.446 18.401 1.00 96.62 155 GLY A C 1
ATOM 1193 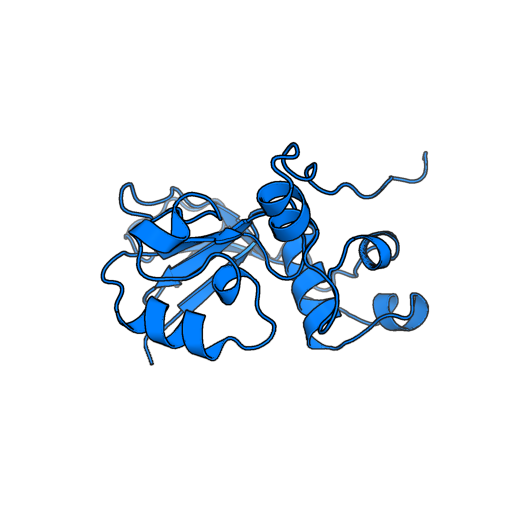O O . GLY A 1 155 ? 0.121 -14.570 19.285 1.00 96.62 155 GLY A O 1
ATOM 1194 N N . GLY A 1 156 ? -0.464 -14.735 17.121 1.00 90.25 156 GLY A N 1
ATOM 1195 C CA . GLY A 1 156 ? 0.842 -15.138 16.615 1.00 90.25 156 GLY A CA 1
ATOM 1196 C C . GLY A 1 156 ? 1.765 -13.945 16.354 1.00 90.25 156 GLY A C 1
ATOM 1197 O O . GLY A 1 156 ? 1.318 -12.798 16.355 1.00 90.25 156 GLY A O 1
ATOM 1198 N N . PRO A 1 157 ? 3.061 -14.194 16.102 1.00 91.00 157 PRO A N 1
ATOM 1199 C CA . PRO A 1 157 ? 3.989 -13.128 15.745 1.00 91.00 157 PRO A CA 1
ATOM 1200 C C . PRO A 1 157 ? 3.612 -12.485 14.395 1.00 91.00 157 PRO A C 1
ATOM 1202 O O . PRO A 1 157 ? 3.003 -13.154 13.550 1.00 91.00 157 PRO A O 1
ATOM 1205 N N . PRO A 1 158 ? 4.022 -11.225 14.149 1.00 90.69 158 PRO A N 1
ATOM 1206 C CA . PRO A 1 158 ? 3.873 -10.592 12.844 1.00 90.69 158 PRO A CA 1
ATOM 1207 C C . PRO A 1 158 ? 4.491 -11.437 11.724 1.00 90.69 158 PRO A C 1
ATOM 1209 O O . PRO A 1 158 ? 5.529 -12.080 11.907 1.00 90.69 158 PRO A O 1
ATOM 1212 N N . VAL A 1 159 ? 3.862 -11.420 10.547 1.00 93.88 159 VAL A N 1
ATOM 1213 C CA . VAL A 1 159 ? 4.430 -12.062 9.354 1.00 93.88 159 VAL A CA 1
ATOM 1214 C C . VAL A 1 159 ? 5.743 -11.354 8.999 1.00 93.88 159 VAL A C 1
ATOM 1216 O O . VAL A 1 159 ? 5.748 -10.124 8.935 1.00 93.88 159 VAL A O 1
ATOM 1219 N N . PRO A 1 160 ? 6.846 -12.090 8.762 1.00 93.00 160 PRO A N 1
ATOM 1220 C CA . PRO A 1 160 ? 8.117 -11.483 8.391 1.00 93.00 160 PRO A CA 1
ATOM 1221 C C . PRO A 1 160 ? 8.007 -10.644 7.120 1.00 93.00 160 PRO A C 1
ATOM 1223 O O . PRO A 1 160 ? 7.255 -10.989 6.206 1.00 93.00 160 PRO A O 1
ATOM 1226 N N . THR A 1 161 ? 8.821 -9.593 7.031 1.00 93.19 161 THR A N 1
ATOM 1227 C CA . THR A 1 161 ? 8.939 -8.810 5.802 1.00 93.19 161 THR A CA 1
ATOM 1228 C C . THR A 1 161 ? 9.368 -9.726 4.645 1.00 93.19 161 THR A C 1
ATOM 1230 O O . THR A 1 161 ? 10.364 -10.447 4.766 1.00 93.19 161 THR A O 1
ATOM 1233 N N . PRO A 1 162 ? 8.620 -9.739 3.531 1.00 93.06 162 PRO A N 1
ATOM 1234 C CA . PRO A 1 162 ? 8.870 -10.637 2.418 1.00 93.06 162 PRO A CA 1
ATOM 1235 C C . PRO A 1 162 ? 10.192 -10.323 1.724 1.00 93.06 162 PRO A C 1
ATOM 1237 O O . PRO A 1 162 ? 10.493 -9.177 1.403 1.00 93.06 162 PRO A O 1
ATOM 1240 N N . ALA A 1 163 ? 10.937 -11.374 1.399 1.00 89.88 163 ALA A N 1
ATOM 1241 C CA . ALA A 1 163 ? 12.150 -11.293 0.605 1.00 89.88 163 ALA A CA 1
ATOM 1242 C C . ALA A 1 163 ? 12.074 -12.277 -0.564 1.00 89.88 163 ALA A C 1
ATOM 1244 O O . ALA A 1 163 ? 11.588 -13.404 -0.429 1.00 89.88 163 ALA A O 1
ATOM 1245 N N . VAL A 1 164 ? 12.585 -11.854 -1.717 1.00 85.12 164 VAL A N 1
ATOM 1246 C CA . VAL A 1 164 ? 12.875 -12.762 -2.827 1.00 85.12 164 VAL A CA 1
ATOM 1247 C C . VAL A 1 164 ? 14.317 -13.230 -2.718 1.00 85.12 164 VAL A C 1
ATOM 1249 O O . VAL A 1 164 ? 15.207 -12.457 -2.362 1.00 85.12 164 VAL A O 1
ATOM 1252 N N . SER A 1 165 ? 14.545 -14.511 -2.985 1.00 76.06 165 SER A N 1
ATOM 1253 C CA . SER A 1 165 ? 15.893 -15.060 -2.994 1.00 76.06 165 SER A CA 1
ATOM 1254 C C . SER A 1 165 ? 16.591 -14.602 -4.266 1.00 76.06 165 SER A C 1
ATOM 1256 O O . SER A 1 165 ? 16.031 -14.698 -5.357 1.00 76.06 165 SER A O 1
ATOM 1258 N N . TYR A 1 166 ? 17.822 -14.119 -4.140 1.00 61.09 166 TYR A N 1
ATOM 1259 C CA . TYR A 1 166 ? 18.676 -13.945 -5.305 1.00 61.09 166 TYR A CA 1
ATOM 1260 C C . TYR A 1 166 ? 19.270 -15.310 -5.660 1.00 61.09 166 TYR A C 1
ATOM 1262 O O . TYR A 1 166 ? 19.778 -15.985 -4.757 1.00 61.09 166 TYR A O 1
ATOM 1270 N N . PRO A 1 167 ? 19.233 -15.750 -6.931 1.00 56.34 167 PRO A N 1
ATOM 1271 C CA . PRO A 1 167 ? 20.148 -16.800 -7.345 1.00 56.34 167 PRO A CA 1
ATOM 1272 C C . PRO A 1 167 ? 21.574 -16.312 -7.056 1.00 56.34 167 PRO A C 1
ATOM 1274 O O . PRO A 1 167 ? 21.887 -15.139 -7.278 1.00 56.34 167 PRO A O 1
ATOM 1277 N N . ALA A 1 168 ? 22.409 -17.190 -6.497 1.00 46.59 168 ALA A N 1
ATOM 1278 C CA . ALA A 1 168 ? 23.826 -16.892 -6.336 1.00 46.59 168 ALA A CA 1
ATOM 1279 C C . ALA A 1 168 ? 24.420 -16.511 -7.711 1.00 46.59 168 ALA A C 1
ATOM 1281 O O . ALA A 1 168 ? 23.988 -17.095 -8.711 1.00 46.59 168 ALA A O 1
ATOM 1282 N N . PRO A 1 169 ? 25.329 -15.519 -7.764 1.00 57.94 169 PRO A N 1
ATOM 1283 C CA . PRO A 1 169 ? 25.946 -15.070 -9.010 1.00 57.94 169 PRO A CA 1
ATOM 1284 C C . PRO A 1 169 ? 26.698 -16.188 -9.738 1.00 57.94 169 PRO A C 1
ATOM 1286 O O . PRO A 1 169 ? 27.202 -17.114 -9.058 1.00 57.94 169 PRO A O 1
#